Protein AF-A0A1V0U1E0-F1 (afdb_monomer_lite)

Radius of gyration: 24.58 Å; chains: 1; bounding box: 48×48×69 Å

Sequence (102 aa):
MLSYRAGAGPSDLVRQQLWPLGRTAVPGWRDCEPAIFVDQDEQVALLARCVSETDLPADVRAAGALVLLHGAKITRISTLKTDDVHCTAKGSSTIALGRPHQ

Organism: NCBI:txid553510

Secondary structure (DSSP, 8-state):
-------------S-----SS------------------HHHHHHHHHHHHH-SSS-HHHHHHHHHHHHH---HHHHTT--GGGEEE-TTS-EEE-------

Foldseek 3Di:
DDDDDDDDDDDPPDDPPDDPDDDDDDPPPPPPDPPDDQDPVSLVVQLVCLVPPPVDPVLVSVLSNCCSPPVQDSVQSVPFDPVQWDQDPVRDIDGNSDDPPD

pLDDT: mean 70.33, std 16.62, range [33.31, 90.0]

Structure (mmCIF, N/CA/C/O backbone):
data_AF-A0A1V0U1E0-F1
#
_entry.id   AF-A0A1V0U1E0-F1
#
loop_
_atom_site.group_PDB
_atom_site.id
_atom_site.type_symbol
_atom_site.label_atom_id
_atom_site.label_alt_id
_atom_site.label_comp_id
_atom_site.label_asym_id
_atom_site.label_entity_id
_atom_site.label_seq_id
_atom_site.pdbx_PDB_ins_code
_atom_site.Cartn_x
_atom_site.Cartn_y
_atom_site.Cartn_z
_atom_site.occupancy
_atom_site.B_iso_or_equiv
_atom_site.auth_seq_id
_atom_site.auth_comp_id
_atom_site.auth_asym_id
_atom_site.auth_atom_id
_atom_site.pdbx_PDB_model_num
ATOM 1 N N . MET A 1 1 ? 38.858 -11.974 -44.130 1.00 42.50 1 MET A N 1
ATOM 2 C CA . MET A 1 1 ? 38.040 -13.114 -44.596 1.00 42.50 1 MET A CA 1
ATOM 3 C C . MET A 1 1 ? 38.186 -14.229 -43.563 1.00 42.50 1 MET A C 1
ATOM 5 O O . MET A 1 1 ? 39.166 -14.955 -43.604 1.00 42.50 1 MET A O 1
ATOM 9 N N . LEU A 1 2 ? 37.298 -14.274 -42.564 1.00 35.38 2 LEU A N 1
ATOM 10 C CA . LEU A 1 2 ? 37.274 -15.309 -41.521 1.00 35.38 2 LEU A CA 1
ATOM 11 C C . LEU A 1 2 ? 35.966 -16.099 -41.652 1.00 35.38 2 LEU A C 1
ATOM 13 O O . LEU A 1 2 ? 34.890 -15.509 -41.659 1.00 35.38 2 LEU A O 1
ATOM 17 N N . SER A 1 3 ? 36.085 -17.421 -41.786 1.00 37.75 3 SER A N 1
ATOM 18 C CA . SER A 1 3 ? 34.972 -18.376 -41.764 1.00 37.75 3 SER A CA 1
ATOM 19 C C . SER A 1 3 ? 34.616 -18.732 -40.323 1.00 37.75 3 SER A C 1
ATOM 21 O O . SER A 1 3 ? 35.501 -19.104 -39.556 1.00 37.75 3 SER A O 1
ATOM 23 N N . TYR A 1 4 ? 33.328 -18.702 -39.982 1.00 33.31 4 TYR A N 1
ATOM 24 C CA . TYR A 1 4 ? 32.794 -19.312 -38.765 1.00 33.31 4 TYR A CA 1
ATOM 25 C C . TYR A 1 4 ? 31.890 -20.489 -39.159 1.00 33.31 4 TYR A C 1
ATOM 27 O O . TYR A 1 4 ? 30.869 -20.306 -39.820 1.00 33.31 4 TYR A O 1
ATOM 35 N N . ARG A 1 5 ? 32.302 -21.710 -38.792 1.00 41.22 5 ARG A N 1
ATOM 36 C CA . ARG A 1 5 ? 31.483 -22.930 -38.863 1.00 41.22 5 ARG A CA 1
ATOM 37 C C . ARG A 1 5 ? 30.520 -22.921 -37.674 1.00 41.22 5 ARG A C 1
ATOM 39 O O . ARG A 1 5 ? 30.971 -23.038 -36.539 1.00 41.22 5 ARG A O 1
ATOM 46 N N . ALA A 1 6 ? 29.218 -22.835 -37.934 1.00 44.81 6 ALA A N 1
ATOM 47 C CA . ALA A 1 6 ? 28.195 -23.094 -36.926 1.00 44.81 6 ALA A CA 1
ATOM 48 C C . ALA A 1 6 ? 28.177 -24.597 -36.591 1.00 44.81 6 ALA A C 1
ATOM 50 O O . ALA A 1 6 ? 27.918 -25.434 -37.458 1.00 44.81 6 ALA A O 1
ATOM 51 N N . GLY A 1 7 ? 28.520 -24.925 -35.345 1.00 37.25 7 GLY A N 1
ATOM 52 C CA . GLY A 1 7 ? 28.412 -26.265 -34.779 1.00 37.25 7 GLY A CA 1
ATOM 53 C C . GLY A 1 7 ? 26.956 -26.617 -34.479 1.00 37.25 7 GLY A C 1
ATOM 54 O O . GLY A 1 7 ? 26.192 -25.791 -33.988 1.00 37.25 7 GLY A O 1
ATOM 55 N N . ALA A 1 8 ? 26.591 -27.851 -34.806 1.00 41.53 8 ALA A N 1
ATOM 56 C CA . ALA A 1 8 ? 25.283 -28.435 -34.572 1.00 41.53 8 ALA A CA 1
ATOM 57 C C . ALA A 1 8 ? 25.150 -29.006 -33.143 1.00 41.53 8 ALA A C 1
ATOM 59 O O . ALA A 1 8 ? 26.041 -29.719 -32.686 1.00 41.53 8 ALA A O 1
ATOM 60 N N . GLY A 1 9 ? 23.986 -28.763 -32.521 1.00 39.94 9 GLY A N 1
ATOM 61 C CA . GLY A 1 9 ? 23.377 -29.539 -31.423 1.00 39.94 9 GLY A CA 1
ATOM 62 C C . GLY A 1 9 ? 23.774 -29.153 -29.984 1.00 39.94 9 GLY A C 1
ATOM 63 O O . GLY A 1 9 ? 24.865 -28.623 -29.795 1.00 39.94 9 GLY A O 1
ATOM 64 N N . PRO A 1 10 ? 22.941 -29.435 -28.950 1.00 46.62 10 PRO A N 1
ATOM 65 C CA . PRO A 1 10 ? 21.772 -30.326 -28.943 1.00 46.62 10 PRO A CA 1
ATOM 66 C C . PRO A 1 10 ? 20.513 -29.696 -28.298 1.00 46.62 10 PRO A C 1
ATOM 68 O O . PRO A 1 10 ? 20.510 -29.334 -27.123 1.00 46.62 10 PRO A O 1
ATOM 71 N N . SER A 1 11 ? 19.391 -29.606 -29.014 1.00 49.03 11 SER A N 1
ATOM 72 C CA . SER A 1 11 ? 18.082 -29.335 -28.376 1.00 49.03 11 SER A CA 1
ATOM 73 C C . SER A 1 11 ? 16.914 -30.070 -29.047 1.00 49.03 11 SER A C 1
ATOM 75 O O . SER A 1 11 ? 15.758 -29.727 -28.829 1.00 49.03 11 SER A O 1
ATOM 77 N N . ASP A 1 12 ? 17.208 -31.156 -29.771 1.00 45.56 12 ASP A N 1
ATOM 78 C CA . ASP A 1 12 ? 16.232 -32.092 -30.362 1.00 45.56 12 ASP A CA 1
ATOM 79 C C . ASP A 1 12 ? 15.464 -32.946 -29.328 1.00 45.56 12 ASP A C 1
ATOM 81 O O . ASP A 1 12 ? 14.827 -33.942 -29.661 1.00 45.56 12 ASP A O 1
ATOM 85 N N . LEU A 1 13 ? 15.500 -32.578 -28.047 1.00 46.78 13 LEU A N 1
ATOM 86 C CA . LEU A 1 13 ? 14.932 -33.371 -26.956 1.00 46.78 13 LEU A CA 1
ATOM 87 C C . LEU A 1 13 ? 14.018 -32.547 -26.045 1.00 46.78 13 LEU A C 1
ATOM 89 O O . LEU A 1 13 ? 14.047 -32.682 -24.826 1.00 46.78 13 LEU A O 1
ATOM 93 N N . VAL A 1 14 ? 13.126 -31.746 -26.629 1.00 48.78 14 VAL A N 1
ATOM 94 C CA . VAL A 1 14 ? 11.915 -31.302 -25.919 1.00 48.78 14 VAL A CA 1
ATOM 95 C C . VAL A 1 14 ? 10.715 -32.066 -26.467 1.00 48.78 14 VAL A C 1
ATOM 97 O O . VAL A 1 14 ? 10.004 -31.638 -27.369 1.00 48.78 14 VAL A O 1
ATOM 100 N N . ARG A 1 15 ? 10.573 -33.272 -25.907 1.00 45.09 15 ARG A N 1
ATOM 101 C CA . ARG A 1 15 ? 9.334 -34.021 -25.647 1.00 45.09 15 ARG A CA 1
ATOM 102 C C . ARG A 1 15 ? 8.106 -33.552 -26.433 1.00 45.09 15 ARG A C 1
ATOM 104 O O . ARG A 1 15 ? 7.243 -32.845 -25.920 1.00 45.09 15 ARG A O 1
ATOM 111 N N . GLN A 1 16 ? 7.971 -34.090 -27.638 1.00 45.34 16 GLN A N 1
ATOM 112 C CA . GLN A 1 16 ? 6.670 -34.255 -28.275 1.00 45.34 16 GLN A CA 1
ATOM 113 C C . GLN A 1 16 ? 5.907 -35.357 -27.530 1.00 45.34 16 GLN A C 1
ATOM 115 O O . GLN A 1 16 ? 5.961 -36.527 -27.897 1.00 45.34 16 GLN A O 1
ATOM 120 N N . GLN A 1 17 ? 5.229 -34.991 -26.444 1.00 50.59 17 GLN A N 1
ATOM 121 C CA . GLN A 1 17 ? 4.249 -35.859 -25.801 1.00 50.59 17 GLN A CA 1
ATOM 122 C C . GLN A 1 17 ? 2.859 -35.314 -26.144 1.00 50.59 17 GLN A C 1
ATOM 124 O O . GLN A 1 17 ? 2.383 -34.342 -25.563 1.00 50.59 17 GLN A O 1
ATOM 129 N N . LEU A 1 18 ? 2.274 -35.907 -27.190 1.00 49.22 18 LEU A N 1
ATOM 130 C CA . LEU A 1 18 ? 0.944 -35.610 -27.712 1.00 49.22 18 LEU A CA 1
ATOM 131 C C . LEU A 1 18 ? -0.141 -35.991 -26.691 1.00 49.22 18 LEU A C 1
ATOM 133 O O . LEU A 1 18 ? -0.180 -37.121 -26.211 1.00 49.22 18 LEU A O 1
ATOM 137 N N . TRP A 1 19 ? -1.063 -35.067 -26.436 1.00 50.41 19 TRP A N 1
ATOM 138 C CA . TRP A 1 19 ? -2.361 -35.311 -25.796 1.00 50.41 19 TRP A CA 1
ATOM 139 C C . TRP A 1 19 ? -3.472 -35.275 -26.875 1.00 50.41 19 TRP A C 1
ATOM 141 O O . TRP A 1 19 ? -3.212 -34.783 -27.976 1.00 50.41 19 TRP A O 1
ATOM 151 N N . PRO A 1 20 ? -4.694 -35.796 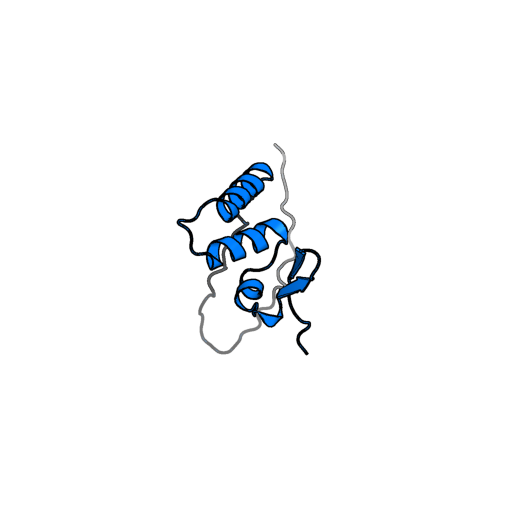-26.634 1.00 58.03 20 PRO A N 1
ATOM 152 C CA . PRO A 1 20 ? -5.611 -36.167 -27.715 1.00 58.03 20 PRO A CA 1
ATOM 153 C C . PRO A 1 20 ? -6.488 -35.039 -28.280 1.00 58.03 20 PRO A C 1
ATOM 155 O O . PRO A 1 20 ? -7.359 -35.336 -29.095 1.00 58.03 20 PRO A O 1
ATOM 158 N N . LEU A 1 21 ? -6.314 -33.768 -27.904 1.00 60.09 21 LEU A N 1
ATOM 159 C CA . LEU A 1 21 ? -7.119 -32.697 -28.504 1.00 60.09 21 LEU A CA 1
ATOM 160 C C . LEU A 1 21 ? -6.325 -31.984 -29.600 1.00 60.09 21 LEU A C 1
ATOM 162 O O . LEU A 1 21 ? -5.171 -31.600 -29.419 1.00 60.09 21 LEU A O 1
ATOM 166 N N . GLY A 1 22 ? -6.958 -31.877 -30.769 1.00 57.06 22 GLY A N 1
ATOM 167 C CA . GLY A 1 22 ? -6.386 -31.333 -31.995 1.00 57.06 22 GLY A CA 1
ATOM 168 C C . GLY A 1 22 ? -5.691 -29.981 -31.816 1.00 57.06 22 GLY A C 1
ATOM 169 O O . GLY A 1 22 ? -5.956 -29.233 -30.883 1.00 57.06 22 GLY A O 1
ATOM 170 N N . ARG A 1 23 ? -4.771 -29.697 -32.746 1.00 55.84 23 ARG A N 1
ATOM 171 C CA . ARG A 1 23 ? -3.836 -28.561 -32.758 1.00 55.84 23 ARG A CA 1
ATOM 172 C C . ARG A 1 23 ? -4.473 -27.220 -32.366 1.00 55.84 23 ARG A C 1
ATOM 174 O O . ARG A 1 23 ? -4.879 -26.447 -33.226 1.00 55.84 23 ARG A O 1
ATOM 181 N N . THR A 1 24 ? -4.426 -26.885 -31.086 1.00 63.44 24 THR A N 1
ATOM 182 C CA . THR A 1 24 ? -4.417 -25.499 -30.623 1.00 63.44 24 THR A CA 1
ATOM 183 C C . THR A 1 24 ? -3.009 -25.211 -30.137 1.00 63.44 24 THR A C 1
ATOM 185 O O . THR A 1 24 ? -2.590 -25.718 -29.096 1.00 63.44 24 THR A O 1
ATOM 188 N N . ALA A 1 25 ? -2.245 -24.448 -30.920 1.00 65.00 25 ALA A N 1
ATOM 189 C CA . ALA A 1 25 ? -0.987 -23.901 -30.441 1.00 65.00 25 ALA A CA 1
ATOM 190 C C . ALA A 1 25 ? -1.319 -22.975 -29.267 1.00 65.00 25 ALA A C 1
ATOM 192 O O . ALA A 1 25 ? -2.015 -21.976 -29.446 1.00 65.00 25 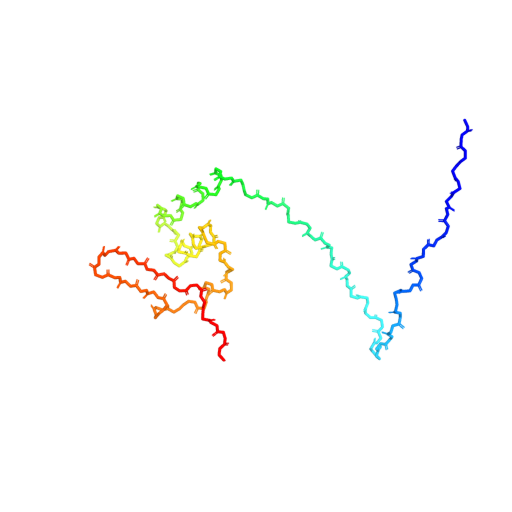ALA A O 1
ATOM 193 N N . VAL A 1 26 ? -0.875 -23.339 -28.064 1.00 65.19 26 VAL A N 1
ATOM 194 C CA . VAL A 1 26 ? -0.921 -22.433 -26.917 1.00 65.19 26 VAL A CA 1
ATOM 195 C C . VAL A 1 26 ? -0.046 -21.243 -27.306 1.00 65.19 26 VAL A C 1
ATOM 197 O O . VAL A 1 26 ? 1.122 -21.467 -27.639 1.00 65.19 26 VAL A O 1
ATOM 200 N N . PRO A 1 27 ? -0.576 -20.007 -27.354 1.00 65.06 27 PRO A N 1
ATOM 201 C CA . PRO A 1 27 ? 0.247 -18.848 -27.647 1.00 65.06 27 PRO A CA 1
ATOM 202 C C . PRO A 1 27 ? 1.394 -18.850 -26.646 1.00 65.06 27 PRO A C 1
ATOM 204 O O . PRO A 1 27 ? 1.145 -18.885 -25.441 1.00 65.06 27 PRO A O 1
ATOM 207 N N . GLY A 1 28 ? 2.634 -18.884 -27.139 1.00 63.41 28 GLY A N 1
ATOM 208 C CA . GLY A 1 28 ? 3.798 -18.733 -26.280 1.00 63.41 28 GLY A CA 1
ATOM 209 C C . GLY A 1 28 ? 3.612 -17.430 -25.523 1.00 63.41 28 GLY A C 1
ATOM 210 O O . GLY A 1 28 ? 3.589 -16.362 -26.142 1.00 63.41 28 GLY A O 1
ATOM 211 N N . TRP A 1 29 ? 3.361 -17.530 -24.217 1.00 63.28 29 TRP A N 1
ATOM 212 C CA . TRP A 1 29 ? 3.275 -16.367 -23.354 1.00 63.28 29 TRP A CA 1
ATOM 213 C C . TRP A 1 29 ? 4.597 -15.639 -23.550 1.00 63.28 29 TRP A C 1
ATOM 215 O O . TRP A 1 29 ? 5.654 -16.223 -23.323 1.00 63.28 29 TRP A O 1
ATOM 225 N N . ARG A 1 30 ? 4.550 -14.423 -24.103 1.00 60.53 30 ARG A N 1
ATOM 226 C CA . ARG A 1 30 ? 5.759 -13.612 -24.214 1.00 60.53 30 ARG A CA 1
ATOM 227 C C . ARG A 1 30 ? 6.256 -13.475 -22.791 1.00 60.53 30 ARG A C 1
ATOM 229 O O . ARG A 1 30 ? 5.468 -13.061 -21.941 1.00 60.53 30 ARG A O 1
ATOM 236 N N . ASP A 1 31 ? 7.496 -13.864 -22.535 1.00 60.28 31 ASP A N 1
ATOM 237 C CA . ASP A 1 31 ? 8.164 -13.545 -21.285 1.00 60.28 31 ASP A CA 1
ATOM 238 C C . ASP A 1 31 ? 8.113 -12.018 -21.146 1.00 60.28 31 ASP A C 1
ATOM 240 O O . ASP A 1 31 ? 8.898 -11.282 -21.740 1.00 60.28 31 ASP A O 1
ATOM 244 N N . CYS A 1 32 ? 7.077 -11.520 -20.469 1.00 55.56 32 CYS A N 1
ATOM 245 C CA . CYS A 1 32 ? 6.954 -10.127 -20.101 1.00 55.56 32 CYS A CA 1
ATOM 246 C C . CYS A 1 32 ? 7.939 -9.948 -18.962 1.00 55.56 32 CYS A C 1
ATOM 248 O O . CYS A 1 32 ? 7.590 -10.102 -17.792 1.00 55.56 32 CYS A O 1
ATOM 250 N N . GLU A 1 33 ? 9.187 -9.682 -19.330 1.00 61.12 33 GLU A N 1
ATOM 251 C CA . GLU A 1 33 ? 10.165 -9.156 -18.401 1.00 61.12 33 GLU A CA 1
ATOM 252 C C . GLU A 1 33 ? 9.523 -7.951 -17.692 1.00 61.12 33 GLU A C 1
ATOM 254 O O . GLU A 1 33 ? 8.880 -7.130 -18.361 1.00 61.12 33 GLU A O 1
ATOM 259 N N . PRO A 1 34 ? 9.563 -7.886 -16.348 1.00 62.69 34 PRO A N 1
ATOM 260 C CA . PRO A 1 34 ? 8.924 -6.805 -15.613 1.00 62.69 34 PRO A CA 1
ATOM 261 C C . PRO A 1 34 ? 9.482 -5.472 -16.111 1.00 62.69 34 PRO A C 1
ATOM 263 O O . PRO A 1 34 ? 10.644 -5.145 -15.905 1.00 62.69 34 PRO A O 1
ATOM 266 N N . ALA A 1 35 ? 8.640 -4.724 -16.823 1.00 66.25 35 ALA A N 1
ATOM 267 C CA . ALA A 1 35 ? 9.083 -3.578 -17.609 1.00 66.25 35 ALA A CA 1
ATOM 268 C C . ALA A 1 35 ? 9.336 -2.321 -16.764 1.00 66.25 35 ALA A C 1
ATOM 270 O O . ALA A 1 35 ? 9.872 -1.344 -17.279 1.00 66.25 35 ALA A O 1
ATOM 271 N N . ILE A 1 36 ? 8.919 -2.319 -15.494 1.00 74.31 36 ILE A N 1
ATOM 272 C CA . ILE A 1 36 ? 8.997 -1.149 -14.619 1.00 74.31 36 ILE A CA 1
ATOM 273 C C . ILE A 1 36 ? 9.453 -1.600 -13.236 1.00 74.31 36 ILE A C 1
ATOM 275 O O . ILE A 1 36 ? 8.724 -2.284 -12.515 1.00 74.31 36 ILE A O 1
ATOM 279 N N . PHE A 1 37 ? 10.668 -1.196 -12.887 1.00 77.50 37 PHE A N 1
ATOM 280 C CA . PHE A 1 37 ? 11.181 -1.256 -11.528 1.00 77.50 37 PHE A CA 1
ATOM 281 C C . PHE A 1 37 ? 10.963 0.109 -10.890 1.00 77.50 37 PHE A C 1
ATOM 283 O O . PHE A 1 37 ? 11.221 1.126 -11.525 1.00 77.50 37 PHE A O 1
ATOM 290 N N . VAL A 1 38 ? 10.469 0.104 -9.658 1.00 82.00 38 VAL A N 1
ATOM 291 C CA . VAL A 1 38 ? 10.310 1.310 -8.844 1.00 82.00 38 VAL A CA 1
ATOM 292 C C . VAL A 1 38 ? 11.610 1.504 -8.081 1.00 82.00 38 VAL A C 1
ATOM 294 O O . VAL A 1 38 ? 12.070 0.565 -7.422 1.00 82.00 38 VAL A O 1
ATOM 297 N N . ASP A 1 39 ? 12.220 2.679 -8.193 1.00 86.38 39 ASP A N 1
ATOM 298 C CA . ASP A 1 39 ? 13.403 2.995 -7.395 1.00 86.38 39 ASP A CA 1
ATOM 299 C C . ASP A 1 39 ? 13.032 3.351 -5.942 1.00 86.38 39 ASP A C 1
ATOM 301 O O . ASP A 1 39 ? 11.863 3.397 -5.550 1.00 86.38 39 ASP A O 1
ATOM 305 N N . GLN A 1 40 ? 14.039 3.560 -5.098 1.00 84.38 40 GLN A N 1
ATOM 306 C CA . GLN A 1 40 ? 13.808 3.823 -3.681 1.00 84.38 40 GLN A CA 1
ATOM 307 C C . GLN A 1 40 ? 13.089 5.161 -3.428 1.00 84.38 40 GLN A C 1
ATOM 309 O O . GLN A 1 40 ? 12.261 5.239 -2.517 1.00 84.38 40 GLN A O 1
ATOM 314 N N . ASP A 1 41 ? 13.371 6.198 -4.214 1.00 88.62 41 ASP A N 1
ATOM 315 C CA . ASP A 1 41 ? 12.778 7.525 -4.033 1.00 88.62 41 ASP A CA 1
ATOM 316 C C . ASP A 1 41 ? 11.317 7.527 -4.504 1.00 88.62 41 ASP A C 1
ATOM 318 O O . ASP A 1 41 ? 10.430 8.052 -3.821 1.00 88.62 41 ASP A O 1
ATOM 322 N N . GLU A 1 42 ? 11.034 6.846 -5.613 1.00 88.31 42 GLU A N 1
ATOM 323 C CA . GLU A 1 42 ? 9.683 6.581 -6.099 1.00 88.31 42 GLU A CA 1
ATOM 324 C C . GLU A 1 42 ? 8.878 5.746 -5.095 1.00 88.31 42 GLU A C 1
ATOM 326 O O . GLU A 1 42 ? 7.718 6.062 -4.812 1.00 88.31 42 GLU A O 1
ATOM 331 N N . GLN A 1 43 ? 9.487 4.720 -4.492 1.00 88.19 43 GLN A N 1
ATOM 332 C CA . GLN A 1 43 ? 8.853 3.906 -3.453 1.00 88.19 43 GLN A CA 1
ATOM 333 C C . GLN A 1 43 ? 8.454 4.763 -2.243 1.00 88.19 43 GLN A C 1
ATOM 335 O O . GLN A 1 43 ? 7.339 4.626 -1.729 1.00 88.19 43 GLN A O 1
ATOM 340 N N . VAL A 1 44 ? 9.330 5.671 -1.800 1.00 88.62 44 VAL A N 1
ATOM 341 C CA . VAL A 1 44 ? 9.051 6.592 -0.687 1.00 88.62 44 VAL A CA 1
ATOM 342 C C . VAL A 1 44 ? 7.952 7.592 -1.056 1.00 88.62 44 VAL A C 1
ATOM 344 O O . VAL A 1 44 ? 7.055 7.830 -0.246 1.00 88.62 44 VAL A O 1
ATOM 347 N N . ALA A 1 45 ? 7.958 8.136 -2.273 1.00 90.00 45 ALA A N 1
ATOM 348 C CA . ALA A 1 45 ? 6.919 9.053 -2.741 1.00 90.00 45 ALA A CA 1
ATOM 349 C C . ALA A 1 45 ? 5.539 8.374 -2.823 1.00 90.00 45 ALA A C 1
ATOM 351 O O . ALA A 1 45 ? 4.530 8.932 -2.377 1.00 90.00 45 ALA A O 1
ATOM 352 N N . LEU A 1 46 ? 5.487 7.142 -3.338 1.00 87.94 46 LEU A N 1
ATOM 353 C CA . LEU A 1 46 ? 4.266 6.337 -3.384 1.00 87.94 46 LEU A CA 1
ATOM 354 C C . LEU A 1 46 ? 3.765 5.989 -1.980 1.00 87.94 46 LEU A C 1
ATOM 356 O O . LEU A 1 46 ? 2.558 6.045 -1.728 1.00 87.94 46 LEU A O 1
ATOM 360 N N . LEU A 1 47 ? 4.674 5.682 -1.052 1.00 88.69 47 LEU A N 1
ATOM 361 C CA . LEU A 1 47 ? 4.327 5.426 0.342 1.00 88.69 47 LEU A CA 1
ATOM 362 C C . LEU A 1 47 ? 3.755 6.681 1.009 1.00 88.69 47 LEU A C 1
ATOM 364 O O . LEU A 1 47 ? 2.712 6.602 1.656 1.00 88.69 47 LEU A O 1
ATOM 368 N N . ALA A 1 48 ? 4.392 7.838 0.815 1.00 88.75 48 ALA A N 1
ATOM 369 C CA . ALA A 1 48 ? 3.910 9.111 1.340 1.00 88.75 48 ALA A CA 1
ATOM 370 C C . ALA A 1 48 ? 2.491 9.403 0.841 1.00 88.75 48 ALA A C 1
ATOM 372 O O . ALA A 1 48 ? 1.618 9.703 1.651 1.00 88.75 48 ALA A O 1
ATOM 373 N N . ARG A 1 49 ? 2.228 9.198 -0.457 1.00 89.06 49 ARG A N 1
ATOM 374 C CA . ARG A 1 49 ? 0.886 9.325 -1.037 1.00 89.06 49 ARG A CA 1
ATOM 375 C C . ARG A 1 49 ? -0.116 8.363 -0.401 1.00 89.06 49 ARG A C 1
ATOM 377 O O . ARG A 1 49 ? -1.228 8.774 -0.098 1.00 89.06 49 ARG A O 1
ATOM 384 N N . CYS A 1 50 ? 0.256 7.105 -0.158 1.00 87.31 50 CYS A N 1
ATOM 385 C CA . CYS A 1 50 ? -0.630 6.155 0.525 1.00 87.31 50 CYS A CA 1
ATOM 386 C C . CYS A 1 50 ? -0.997 6.620 1.944 1.00 87.31 50 CYS A C 1
ATOM 388 O O . CYS A 1 50 ? -2.089 6.324 2.416 1.00 87.31 50 CYS A O 1
ATOM 390 N N . VAL A 1 51 ? -0.116 7.354 2.626 1.00 85.81 51 VAL A N 1
ATOM 391 C CA . VAL A 1 51 ? -0.359 7.838 3.992 1.00 85.81 51 VAL A CA 1
ATOM 392 C C . VAL A 1 51 ? -1.141 9.155 4.013 1.00 85.81 51 VAL A C 1
ATOM 394 O O . VAL A 1 51 ? -2.031 9.315 4.847 1.00 85.81 51 VAL A O 1
ATOM 397 N N . SER A 1 52 ? -0.821 10.098 3.125 1.00 85.94 52 SER A N 1
ATOM 398 C CA . SER A 1 52 ? -1.348 11.468 3.181 1.00 85.94 52 SER A CA 1
ATOM 399 C C . SER A 1 52 ? -2.588 11.707 2.322 1.00 85.94 52 SER A C 1
ATOM 401 O O . SER A 1 52 ? -3.413 12.540 2.686 1.00 85.94 52 SER A O 1
ATOM 403 N N . GLU A 1 53 ? -2.743 10.994 1.206 1.00 83.31 53 GLU A N 1
ATOM 404 C CA . GLU A 1 53 ? -3.814 11.250 0.242 1.00 83.31 53 GLU A CA 1
ATOM 405 C C . GLU A 1 53 ? -5.136 10.686 0.757 1.00 83.31 53 GLU A C 1
ATOM 407 O O . GLU A 1 53 ? -5.243 9.476 0.933 1.00 83.31 53 GLU A O 1
ATOM 412 N N . THR A 1 54 ? -6.144 11.513 1.027 1.00 83.94 54 THR A N 1
ATOM 413 C CA . THR A 1 54 ? -7.450 11.050 1.540 1.00 83.94 54 THR A CA 1
ATOM 414 C C . THR A 1 54 ? -8.466 10.748 0.451 1.00 83.94 54 THR A C 1
ATOM 416 O O . THR A 1 54 ? -9.478 10.115 0.744 1.00 83.94 54 THR A O 1
ATOM 419 N N . ASP A 1 55 ? -8.184 11.139 -0.792 1.00 88.69 55 ASP A N 1
ATOM 420 C CA . ASP A 1 55 ? -9.080 10.889 -1.925 1.00 88.69 55 ASP A CA 1
ATOM 421 C C . ASP A 1 55 ? -9.078 9.414 -2.363 1.00 88.69 55 ASP A C 1
ATOM 423 O O . ASP A 1 55 ? -10.004 8.938 -3.023 1.00 88.69 55 ASP A O 1
ATOM 427 N N . LEU A 1 56 ? -8.048 8.656 -1.973 1.00 83.31 56 LEU A N 1
ATOM 428 C CA . LEU A 1 56 ? -7.969 7.215 -2.197 1.00 83.31 56 LEU A CA 1
ATOM 429 C C . LEU A 1 56 ? -8.730 6.445 -1.100 1.00 83.31 56 LEU A C 1
ATOM 431 O O . LEU A 1 56 ? -8.551 6.739 0.087 1.00 83.31 56 LEU A O 1
ATOM 435 N N . PRO A 1 57 ? -9.502 5.394 -1.451 1.00 86.56 57 PRO A N 1
ATOM 436 C CA . PRO A 1 57 ? -10.150 4.537 -0.463 1.00 86.56 57 PRO A CA 1
ATOM 437 C C . PRO A 1 57 ? -9.146 3.988 0.556 1.00 86.56 57 PRO A C 1
ATOM 439 O O . PRO A 1 57 ? -8.035 3.590 0.194 1.00 86.56 57 PRO A O 1
ATOM 442 N N . ALA A 1 58 ? -9.545 3.929 1.828 1.00 83.19 58 ALA A N 1
ATOM 443 C CA . ALA A 1 58 ? -8.676 3.486 2.921 1.00 83.19 58 ALA A CA 1
ATOM 444 C C . ALA A 1 58 ? -8.037 2.111 2.655 1.00 83.19 58 ALA A C 1
ATOM 446 O O . ALA A 1 58 ? -6.849 1.931 2.917 1.00 83.19 58 ALA A O 1
ATOM 447 N N . ASP A 1 59 ? -8.787 1.192 2.046 1.00 82.19 59 ASP A N 1
ATOM 448 C CA . ASP A 1 59 ? -8.318 -0.156 1.716 1.00 82.19 59 ASP A CA 1
ATOM 449 C C . ASP A 1 59 ? -7.209 -0.141 0.657 1.00 82.19 59 ASP A C 1
ATOM 451 O O . ASP A 1 59 ? -6.230 -0.878 0.761 1.00 82.19 59 ASP A O 1
ATOM 455 N N . 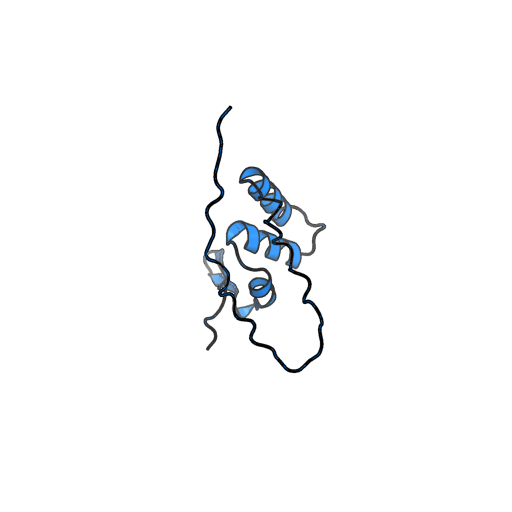VAL A 1 60 ? -7.317 0.747 -0.338 1.00 84.50 60 VAL A N 1
ATOM 456 C CA . VAL A 1 60 ? -6.309 0.915 -1.397 1.00 84.50 60 VAL A CA 1
ATOM 457 C C . VAL A 1 60 ? -5.020 1.488 -0.813 1.00 84.50 60 VAL A C 1
ATOM 459 O O . VAL A 1 60 ? -3.929 1.028 -1.147 1.00 84.50 60 VAL A O 1
ATOM 462 N N . ARG A 1 61 ? -5.141 2.449 0.106 1.00 87.69 61 ARG A N 1
ATOM 463 C CA . ARG A 1 61 ? -4.006 3.058 0.812 1.00 87.69 61 ARG A CA 1
ATOM 464 C C . ARG A 1 61 ? -3.282 2.063 1.707 1.00 87.69 61 ARG A C 1
ATOM 466 O O . ARG A 1 61 ? -2.061 1.946 1.637 1.00 87.69 61 ARG A O 1
ATOM 473 N N . ALA A 1 62 ? -4.040 1.317 2.507 1.00 85.06 62 ALA A N 1
ATOM 474 C CA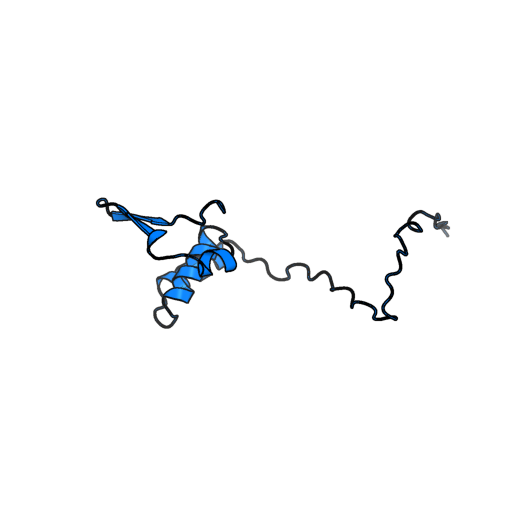 . ALA A 1 62 ? -3.497 0.284 3.376 1.00 85.06 62 ALA A CA 1
ATOM 475 C C . ALA A 1 62 ? -2.819 -0.822 2.557 1.00 85.06 62 ALA A C 1
ATOM 477 O O . ALA A 1 62 ? -1.685 -1.194 2.852 1.00 85.06 62 ALA A O 1
ATOM 478 N N . ALA A 1 63 ? -3.461 -1.302 1.488 1.00 84.62 63 ALA A N 1
ATOM 479 C CA . ALA A 1 63 ? -2.877 -2.309 0.612 1.00 84.62 63 ALA A CA 1
ATOM 480 C C . ALA A 1 63 ? -1.586 -1.813 -0.054 1.00 84.62 63 ALA A C 1
ATOM 482 O O . ALA A 1 63 ? -0.581 -2.519 -0.019 1.00 84.62 63 ALA A O 1
ATOM 483 N N . GLY A 1 64 ? -1.583 -0.592 -0.595 1.00 84.75 64 GLY A N 1
ATOM 484 C CA . GLY A 1 64 ? -0.394 0.023 -1.186 1.00 84.75 64 GLY A CA 1
ATOM 485 C C . GLY A 1 64 ? 0.761 0.136 -0.191 1.00 84.75 64 GLY A C 1
ATOM 486 O O . GLY A 1 64 ? 1.872 -0.298 -0.487 1.00 84.75 64 GLY A O 1
ATOM 487 N N . ALA A 1 65 ? 0.492 0.618 1.025 1.00 87.12 65 ALA A N 1
ATOM 488 C CA . ALA A 1 65 ? 1.496 0.705 2.081 1.00 87.12 65 ALA A CA 1
ATOM 489 C C . ALA A 1 65 ? 2.052 -0.675 2.477 1.00 87.12 65 ALA A C 1
ATOM 491 O O . ALA A 1 65 ? 3.261 -0.826 2.629 1.00 87.12 65 ALA A O 1
ATOM 492 N N . LEU A 1 66 ? 1.200 -1.700 2.589 1.00 86.06 66 LEU A N 1
ATOM 493 C CA . LEU A 1 66 ? 1.629 -3.065 2.914 1.00 86.06 66 LEU A CA 1
ATOM 494 C C . LEU A 1 66 ? 2.491 -3.692 1.807 1.00 86.06 66 LEU A C 1
ATOM 496 O O . LEU A 1 66 ? 3.460 -4.390 2.111 1.00 86.06 66 LEU A O 1
ATOM 500 N N . VAL A 1 67 ? 2.175 -3.435 0.534 1.00 87.19 67 VAL A N 1
ATOM 501 C CA . VAL A 1 67 ? 3.012 -3.863 -0.599 1.00 87.19 67 VAL A CA 1
ATOM 502 C C . VAL A 1 67 ? 4.369 -3.161 -0.543 1.00 87.19 67 VAL A C 1
ATOM 504 O O . VAL A 1 67 ? 5.397 -3.831 -0.598 1.00 87.19 67 VAL A O 1
ATOM 507 N N . LEU A 1 68 ? 4.381 -1.832 -0.397 1.00 85.38 68 LEU A N 1
ATOM 508 C CA . LEU A 1 68 ? 5.602 -1.022 -0.460 1.00 85.38 68 LEU A CA 1
ATOM 509 C C . LEU A 1 68 ? 6.522 -1.220 0.754 1.00 85.38 68 LEU A C 1
ATOM 511 O O . LEU A 1 68 ? 7.736 -1.160 0.600 1.00 85.38 68 LEU A O 1
ATOM 515 N N . LEU A 1 69 ? 5.979 -1.459 1.952 1.00 85.88 69 LEU A N 1
ATOM 516 C CA . LEU A 1 69 ? 6.774 -1.643 3.176 1.00 85.88 69 LEU A CA 1
ATOM 517 C C . LEU A 1 69 ? 7.215 -3.089 3.402 1.00 85.88 69 LEU A C 1
ATOM 519 O O . LEU A 1 69 ? 8.309 -3.327 3.909 1.00 85.88 69 LEU A O 1
ATOM 523 N N . HIS A 1 70 ? 6.356 -4.057 3.076 1.00 81.00 70 HIS A N 1
ATOM 524 C CA . HIS A 1 70 ? 6.572 -5.458 3.446 1.00 81.00 70 HIS A CA 1
ATOM 525 C C . HIS A 1 70 ? 6.754 -6.391 2.247 1.00 81.00 70 HIS A C 1
ATOM 527 O O . HIS A 1 70 ? 6.908 -7.597 2.443 1.00 81.00 70 HIS A O 1
ATOM 533 N N . GLY A 1 71 ? 6.693 -5.880 1.011 1.00 80.88 71 GLY A N 1
ATOM 534 C CA . GLY A 1 71 ? 6.710 -6.718 -0.191 1.00 80.88 71 GLY A CA 1
ATOM 535 C C . GLY A 1 71 ? 5.555 -7.724 -0.216 1.00 80.88 71 GLY A C 1
ATOM 536 O O . GLY A 1 71 ? 5.664 -8.800 -0.810 1.00 80.88 71 GLY A O 1
ATOM 537 N N . ALA A 1 72 ? 4.462 -7.426 0.494 1.00 77.50 72 ALA A N 1
ATOM 538 C CA . ALA A 1 72 ? 3.362 -8.358 0.667 1.00 77.50 72 ALA A CA 1
ATOM 539 C C . ALA A 1 72 ? 2.610 -8.543 -0.658 1.00 77.50 72 ALA A C 1
ATOM 541 O O . ALA A 1 72 ? 2.258 -7.582 -1.336 1.00 77.50 72 ALA A O 1
ATOM 542 N N . LYS A 1 73 ? 2.323 -9.794 -1.030 1.00 77.81 73 LYS A N 1
ATOM 543 C CA . LYS A 1 73 ? 1.520 -10.089 -2.226 1.00 77.81 73 LYS A CA 1
ATOM 544 C C . LYS A 1 73 ? 0.096 -9.554 -2.047 1.00 77.81 73 LYS A C 1
ATOM 546 O O . LYS A 1 73 ? -0.530 -9.823 -1.022 1.00 77.81 73 LYS A O 1
ATOM 551 N N . ILE A 1 74 ? -0.448 -8.905 -3.080 1.00 75.81 74 ILE A N 1
ATOM 552 C CA . ILE A 1 74 ? -1.823 -8.364 -3.083 1.00 75.81 74 ILE A CA 1
ATOM 553 C C . ILE A 1 74 ? -2.854 -9.446 -2.737 1.00 75.81 74 ILE A C 1
ATOM 555 O O . ILE A 1 74 ? -3.752 -9.206 -1.938 1.00 75.81 74 ILE A O 1
ATOM 559 N N . THR A 1 75 ? -2.675 -10.667 -3.248 1.00 77.19 75 THR A N 1
ATOM 560 C CA . THR A 1 75 ? -3.546 -11.818 -2.948 1.00 77.19 75 THR A CA 1
ATOM 561 C C . THR A 1 75 ? -3.560 -12.219 -1.473 1.00 77.19 75 THR A C 1
ATOM 563 O O . THR A 1 75 ? -4.514 -12.835 -1.013 1.00 77.19 75 THR A O 1
ATOM 566 N N . ARG A 1 76 ? -2.508 -11.887 -0.718 1.00 76.75 76 ARG A N 1
ATOM 567 C CA . ARG A 1 76 ? -2.421 -12.136 0.726 1.00 76.75 76 ARG A CA 1
ATOM 568 C C . ARG A 1 76 ? -3.085 -11.001 1.498 1.00 76.75 76 ARG A C 1
ATOM 570 O O . ARG A 1 76 ? -3.841 -11.262 2.428 1.00 76.75 76 ARG A O 1
ATOM 577 N N . ILE A 1 77 ? -2.863 -9.761 1.063 1.00 80.44 77 ILE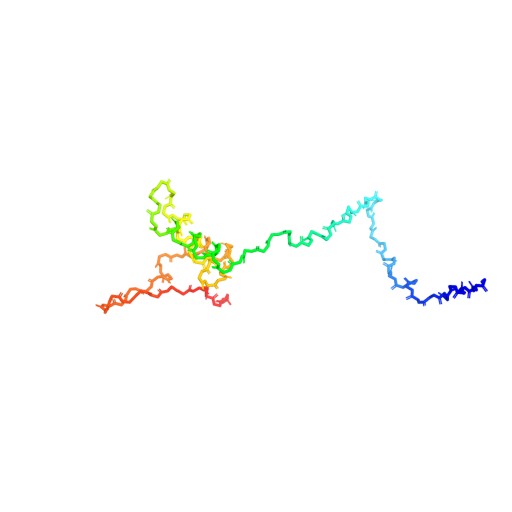 A N 1
ATOM 578 C CA . ILE A 1 77 ? -3.500 -8.569 1.634 1.00 80.44 77 ILE A CA 1
ATOM 579 C C . ILE A 1 77 ? -5.025 -8.655 1.507 1.00 80.44 77 ILE A C 1
ATOM 581 O O . ILE A 1 77 ? -5.725 -8.394 2.477 1.00 80.44 77 ILE A O 1
ATOM 585 N N . SER A 1 78 ? -5.546 -9.109 0.362 1.00 79.50 78 SER A N 1
ATOM 586 C CA . SER A 1 78 ? -6.994 -9.244 0.137 1.00 79.50 78 SER A CA 1
ATOM 587 C C . SER A 1 78 ? -7.680 -10.257 1.058 1.00 79.50 78 SER A C 1
ATOM 589 O O . SER A 1 78 ? -8.902 -10.274 1.142 1.00 79.50 78 SER A O 1
ATOM 591 N N . THR A 1 79 ? -6.912 -11.131 1.714 1.00 82.94 79 THR A N 1
ATOM 592 C CA . THR A 1 79 ? -7.434 -12.132 2.657 1.00 82.94 79 THR A CA 1
ATOM 593 C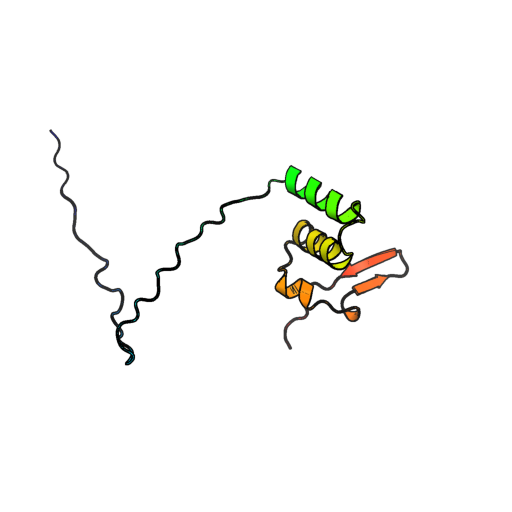 C . THR A 1 79 ? -7.269 -11.737 4.121 1.00 82.94 79 THR A C 1
ATOM 595 O O . THR A 1 79 ? -7.714 -12.490 4.986 1.00 82.94 79 THR A O 1
ATOM 598 N N . LEU A 1 80 ? -6.633 -10.591 4.402 1.00 78.56 80 LEU A N 1
ATOM 599 C CA . LEU A 1 80 ? -6.450 -10.107 5.767 1.00 78.56 80 LEU A CA 1
ATOM 600 C C . LEU A 1 80 ? -7.804 -9.852 6.416 1.00 78.56 80 LEU A C 1
ATOM 602 O O . LEU A 1 80 ? -8.671 -9.177 5.859 1.00 78.56 80 LEU A O 1
ATOM 606 N N . LYS A 1 81 ? -7.963 -10.389 7.620 1.00 80.06 81 LYS A N 1
ATOM 607 C CA . LYS A 1 81 ? -9.122 -10.141 8.469 1.00 80.06 81 LYS A CA 1
ATOM 608 C C . LYS A 1 81 ? -8.736 -9.186 9.584 1.00 80.06 81 LYS A C 1
ATOM 610 O O . LYS A 1 81 ? -7.566 -9.053 9.933 1.00 80.06 81 LYS A O 1
ATOM 615 N N . THR A 1 82 ? -9.738 -8.569 10.202 1.00 79.25 82 THR A N 1
ATOM 616 C CA . THR A 1 82 ? -9.538 -7.732 11.393 1.00 79.25 82 THR A CA 1
ATOM 617 C C . THR A 1 82 ? -8.811 -8.493 12.507 1.00 79.25 82 THR A C 1
ATOM 619 O O . THR A 1 82 ? -7.969 -7.914 13.181 1.00 79.25 82 THR A O 1
ATOM 622 N N . ASP A 1 83 ? -9.046 -9.804 12.630 1.00 81.12 83 ASP A N 1
ATOM 623 C CA . ASP A 1 83 ? -8.369 -10.682 13.598 1.00 81.12 83 ASP A CA 1
ATOM 624 C C . ASP A 1 83 ? -6.859 -10.839 13.361 1.00 81.12 83 ASP A C 1
ATOM 626 O O . ASP A 1 83 ? -6.145 -11.290 14.255 1.00 81.12 83 ASP A O 1
ATOM 630 N N . ASP A 1 84 ? -6.366 -10.510 12.165 1.00 78.75 84 ASP A N 1
ATOM 631 C CA . ASP A 1 84 ? -4.937 -10.546 11.841 1.00 78.75 84 ASP A CA 1
ATOM 632 C C . ASP A 1 84 ? -4.226 -9.232 12.232 1.00 78.75 84 ASP A C 1
ATOM 634 O O . ASP A 1 84 ? -3.009 -9.113 12.071 1.00 78.75 84 ASP A O 1
ATOM 638 N N . VAL A 1 85 ? -4.972 -8.246 12.752 1.00 79.69 85 VAL A N 1
ATOM 639 C CA . VAL A 1 85 ? -4.457 -6.984 13.291 1.00 79.69 85 VAL A CA 1
ATOM 640 C C . VAL A 1 85 ? -4.439 -7.058 14.814 1.00 79.69 85 VAL A C 1
ATOM 642 O O . VAL A 1 85 ? -5.470 -7.190 15.471 1.00 79.69 85 VAL A O 1
ATOM 645 N N . HIS A 1 86 ? -3.253 -6.925 15.395 1.00 82.56 86 HIS A N 1
ATOM 646 C CA . HIS A 1 86 ? -3.060 -6.947 16.837 1.00 82.56 86 HIS A CA 1
ATOM 647 C C . HIS A 1 86 ? -2.624 -5.568 17.322 1.00 82.56 86 HIS A C 1
ATOM 649 O O . HIS A 1 86 ? -1.494 -5.132 17.104 1.00 82.56 86 HIS A O 1
ATOM 655 N N . CYS A 1 87 ? -3.526 -4.879 18.014 1.00 80.81 87 CYS A N 1
ATOM 656 C CA . CYS A 1 87 ? -3.222 -3.617 18.674 1.00 80.81 87 CYS A CA 1
ATOM 657 C C . CYS A 1 87 ? -2.742 -3.900 20.099 1.00 80.81 87 CYS A C 1
ATOM 659 O O . CYS A 1 87 ? -3.458 -4.501 20.901 1.00 80.81 87 CYS A O 1
ATOM 661 N N . THR A 1 88 ? -1.535 -3.460 20.438 1.00 78.19 88 THR A N 1
ATOM 662 C CA . THR A 1 88 ? -1.038 -3.528 21.816 1.00 78.19 88 THR A CA 1
ATOM 663 C C . THR A 1 88 ? -1.418 -2.257 22.574 1.00 78.19 88 THR A C 1
ATOM 665 O O . THR A 1 88 ? -1.429 -1.162 22.013 1.00 78.19 88 THR A O 1
ATOM 668 N N . ALA A 1 89 ? -1.655 -2.365 23.885 1.00 74.25 89 ALA A N 1
ATOM 669 C CA . ALA A 1 89 ? -1.974 -1.213 24.741 1.00 74.25 89 ALA A CA 1
ATOM 670 C C . ALA A 1 89 ? -0.866 -0.135 24.779 1.00 74.25 89 ALA A C 1
ATOM 672 O O . ALA A 1 89 ? -1.098 0.979 25.236 1.00 74.25 89 ALA A O 1
ATOM 673 N N . LYS A 1 90 ? 0.339 -0.451 24.282 1.00 73.44 90 LYS A N 1
ATOM 674 C CA . LYS A 1 90 ? 1.473 0.475 24.150 1.00 73.44 90 LYS A CA 1
ATOM 675 C C . LYS A 1 90 ? 1.471 1.277 22.840 1.00 73.44 90 LYS A C 1
ATOM 677 O O . LYS A 1 90 ? 2.462 1.934 22.541 1.00 73.44 90 LYS A O 1
ATOM 682 N N . GLY A 1 91 ? 0.396 1.215 22.052 1.00 74.44 91 GLY A N 1
ATOM 683 C CA . GLY A 1 91 ? 0.273 1.964 20.797 1.00 74.44 91 GLY A CA 1
ATOM 684 C C . GLY A 1 91 ? 1.065 1.374 19.627 1.00 74.44 91 GLY A C 1
ATOM 685 O O . GLY A 1 91 ? 1.133 1.988 18.569 1.00 74.44 91 GLY A O 1
ATOM 686 N N . SER A 1 92 ? 1.653 0.184 19.790 1.00 75.44 92 SER A N 1
ATOM 687 C CA . SER A 1 92 ? 2.213 -0.571 18.669 1.00 75.44 92 SER A CA 1
ATOM 688 C C . SER A 1 92 ? 1.140 -1.495 18.104 1.00 75.44 92 SER A C 1
ATOM 690 O O . SER A 1 92 ? 0.535 -2.270 18.852 1.00 75.44 92 SER A O 1
ATOM 692 N N . SER A 1 93 ? 0.919 -1.410 16.797 1.00 77.88 93 SER A N 1
ATOM 693 C CA . SER A 1 93 ? 0.012 -2.284 16.056 1.00 77.88 93 SER A CA 1
ATOM 694 C C . SER A 1 93 ? 0.843 -3.199 15.168 1.00 77.88 93 SER A C 1
ATOM 696 O O . SER A 1 93 ? 1.689 -2.723 14.413 1.00 77.88 93 SER A O 1
ATOM 698 N N . THR A 1 94 ? 0.622 -4.506 15.260 1.00 81.81 94 THR A N 1
ATOM 699 C CA . THR A 1 94 ? 1.275 -5.502 14.408 1.00 81.81 94 THR A CA 1
ATOM 700 C C . THR A 1 94 ? 0.240 -6.175 13.516 1.00 81.81 94 THR A C 1
ATOM 702 O O . THR A 1 94 ? -0.913 -6.351 13.906 1.00 81.81 94 THR A O 1
ATOM 705 N N . ILE A 1 95 ? 0.638 -6.527 12.293 1.00 79.81 95 ILE A N 1
ATOM 706 C CA . ILE A 1 95 ? -0.226 -7.220 11.331 1.00 79.81 95 ILE A CA 1
ATOM 707 C C . ILE A 1 95 ? 0.419 -8.563 11.011 1.00 79.81 95 ILE A C 1
ATOM 709 O O . ILE A 1 95 ? 1.566 -8.623 10.561 1.00 79.81 95 ILE A O 1
ATOM 713 N N . ALA A 1 96 ? -0.314 -9.648 11.242 1.00 80.12 96 ALA A N 1
ATOM 714 C CA . ALA A 1 96 ? 0.123 -10.987 10.893 1.00 80.12 96 ALA A CA 1
ATOM 715 C C . ALA A 1 96 ? -0.041 -11.193 9.382 1.00 80.12 96 ALA A C 1
ATOM 717 O O . ALA A 1 96 ? -1.116 -11.531 8.888 1.00 80.12 96 ALA A O 1
ATOM 718 N N . LEU A 1 97 ? 1.038 -10.993 8.618 1.00 74.00 97 LEU A N 1
ATOM 719 C CA . LEU A 1 97 ? 1.045 -11.239 7.178 1.00 74.00 97 LEU A CA 1
ATOM 720 C C . LEU A 1 97 ? 1.078 -12.745 6.906 1.00 74.00 97 LEU A C 1
ATOM 722 O O . LEU A 1 97 ? 2.101 -13.312 6.543 1.00 74.00 97 LEU A O 1
ATOM 726 N N . GLY A 1 98 ? -0.101 -13.353 7.028 1.00 59.44 98 GLY A N 1
ATOM 727 C CA . GLY A 1 98 ? -0.517 -14.703 6.673 1.00 59.44 98 GLY A CA 1
ATOM 728 C C . GLY A 1 98 ? -0.298 -15.770 7.733 1.00 59.44 98 GLY A C 1
ATOM 729 O O . GLY A 1 98 ? 0.766 -15.911 8.331 1.00 59.44 98 GLY A O 1
ATOM 730 N N . ARG A 1 99 ? -1.352 -16.559 7.902 1.00 56.38 99 ARG A N 1
ATOM 731 C CA . ARG A 1 99 ? -1.345 -17.781 8.691 1.00 56.38 99 ARG A CA 1
ATOM 732 C C . ARG A 1 99 ? -0.688 -18.890 7.860 1.00 56.38 99 ARG A C 1
ATOM 734 O O . ARG A 1 99 ? -0.895 -18.912 6.642 1.00 56.38 99 ARG A O 1
ATOM 741 N N . PRO A 1 100 ? 0.099 -19.803 8.456 1.00 43.56 100 PRO A N 1
ATOM 742 C CA . PRO A 1 100 ? 0.378 -21.065 7.787 1.00 43.56 100 PRO A CA 1
ATOM 743 C C . PRO A 1 100 ? -0.976 -21.705 7.463 1.00 43.56 100 PRO A C 1
ATOM 745 O O . PRO A 1 100 ? -1.839 -21.783 8.338 1.00 43.56 100 PRO A O 1
ATOM 748 N N . HIS A 1 101 ? -1.186 -22.071 6.196 1.00 49.00 101 HIS A N 1
ATOM 749 C CA . HIS A 1 101 ? -2.305 -22.927 5.818 1.00 49.00 101 HIS A CA 1
ATOM 750 C C . HIS A 1 101 ? -2.238 -24.160 6.723 1.00 49.00 101 HIS A C 1
ATOM 752 O O . HIS A 1 101 ? -1.240 -24.882 6.692 1.00 49.00 101 HIS A O 1
ATOM 758 N N . GLN A 1 102 ? -3.235 -24.300 7.593 1.00 39.69 102 GLN A N 1
ATOM 759 C CA . GLN A 1 102 ? -3.447 -25.496 8.394 1.00 39.69 102 GLN A CA 1
ATOM 760 C C . GLN A 1 102 ? -4.206 -26.515 7.549 1.00 39.69 102 GLN A C 1
ATOM 762 O O . GLN A 1 102 ? -5.080 -26.069 6.765 1.00 39.69 102 GLN A O 1
#